Protein AF-A0A8B6H7Z2-F1 (afdb_monomer)

Mean predicted aligned error: 9.77 Å

pLDDT: mean 76.31, std 19.11, range [38.19, 97.19]

Organism: Mytilus galloprovincialis (NCBI:txid29158)

Solvent-accessible surface area (backbone atoms only — not comparable to full-atom values): 5437 Å² total; per-residue (Å²): 134,85,78,83,73,82,74,68,51,78,71,75,56,45,79,26,56,26,31,48,48,69,45,82,89,45,45,68,51,47,71,38,65,50,37,49,45,41,36,74,73,62,69,43,46,72,44,59,90,77,48,79,77,79,80,51,56,94,87,64,53,79,68,58,57,62,62,52,51,78,20,29,75,39,77,45,76,56,85,45,77,62,32,76,74,76,110

Sequence (87 aa):
MANPLFRKSKEEALEYDAYVAYCDGDNKWVYGPLRSFLEERRNYTLLLSDRGDGDVRPGQNRLAISNSISKCKKMILIISNEFVNNE

InterPro domains:
  IPR000157 Toll/interleukin-1 receptor homology (TIR) domain [PS50104] (14-87)
  IPR035897 Toll/interleukin-1 receptor homology (TIR) domain superfamily [G3DSA:3.40.50.10140] (6-87)
  IPR035897 Toll/interleukin-1 receptor homology (TIR) domain superfamily [SSF52200] (14-86)

Structure (mmCIF, N/CA/C/O backbone):
data_AF-A0A8B6H7Z2-F1
#
_entry.id   AF-A0A8B6H7Z2-F1
#
loop_
_atom_site.group_PDB
_atom_site.id
_atom_site.type_symbol
_atom_site.label_atom_id
_atom_site.label_alt_id
_atom_site.label_comp_id
_atom_site.label_asym_id
_atom_site.label_entity_id
_atom_site.label_seq_id
_atom_site.pdbx_PDB_ins_code
_atom_site.Cartn_x
_atom_site.Cartn_y
_atom_site.Cartn_z
_atom_site.occupancy
_atom_site.B_iso_or_equiv
_atom_site.auth_seq_id
_atom_site.auth_comp_id
_atom_site.auth_asym_id
_atom_site.auth_atom_id
_atom_site.pdbx_PDB_model_num
ATOM 1 N N . MET A 1 1 ? -16.920 32.041 26.917 1.00 39.69 1 MET A N 1
ATOM 2 C CA . MET A 1 1 ? -16.338 30.822 27.518 1.00 39.69 1 MET A CA 1
ATOM 3 C C . MET A 1 1 ? -16.178 29.810 26.397 1.00 39.69 1 MET A C 1
ATOM 5 O O . MET A 1 1 ? -17.183 29.391 25.841 1.00 39.69 1 MET A O 1
ATOM 9 N N . ALA A 1 2 ? -14.947 29.548 25.956 1.00 44.69 2 ALA A N 1
ATOM 10 C CA . ALA A 1 2 ? -14.689 28.641 24.840 1.00 44.69 2 ALA A CA 1
ATOM 11 C C . ALA A 1 2 ? -14.763 27.189 25.333 1.00 44.69 2 ALA A C 1
ATOM 13 O O . ALA A 1 2 ? -14.097 26.827 26.298 1.00 44.69 2 ALA A O 1
ATOM 14 N N . ASN A 1 3 ? -15.610 26.395 24.686 1.00 42.12 3 ASN A N 1
ATOM 15 C CA . ASN A 1 3 ? -15.798 24.976 24.957 1.00 42.12 3 ASN A CA 1
ATOM 16 C C . ASN A 1 3 ? -14.524 24.226 24.515 1.00 42.12 3 ASN A C 1
ATOM 18 O O . ASN A 1 3 ? -14.152 24.362 23.343 1.00 42.12 3 ASN A O 1
ATOM 22 N N . PRO A 1 4 ? -13.813 23.484 25.384 1.00 50.75 4 PRO A N 1
ATOM 23 C CA . PRO A 1 4 ? -12.619 22.765 24.973 1.00 50.75 4 PRO A CA 1
ATOM 24 C C . PRO A 1 4 ? -13.069 21.521 24.204 1.00 50.75 4 PRO A C 1
ATOM 26 O O . PRO A 1 4 ? -13.284 20.45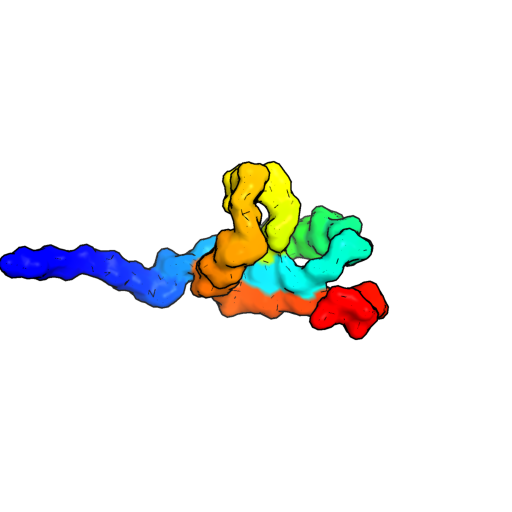4 24.771 1.00 50.75 4 PRO A O 1
ATOM 29 N N . LEU A 1 5 ? -13.268 21.684 22.895 1.00 55.69 5 LEU A N 1
ATOM 30 C CA . LEU A 1 5 ? -13.422 20.571 21.967 1.00 55.69 5 LEU A CA 1
ATOM 31 C C . LEU A 1 5 ? -12.226 19.641 22.168 1.00 55.69 5 LEU A C 1
ATOM 33 O O . LEU A 1 5 ? -11.081 20.065 22.001 1.00 55.69 5 LEU A O 1
ATOM 37 N N . PHE A 1 6 ? -12.519 18.405 22.572 1.00 59.41 6 PHE A N 1
ATOM 38 C CA . PHE A 1 6 ? -11.572 17.311 22.735 1.00 59.41 6 PHE A CA 1
ATOM 39 C C . PHE A 1 6 ? -10.577 17.306 21.569 1.00 59.41 6 PHE A C 1
ATOM 41 O O . PHE A 1 6 ? -10.893 16.879 20.458 1.00 59.41 6 PHE A O 1
ATOM 48 N N . ARG A 1 7 ? -9.360 17.803 21.810 1.00 58.25 7 ARG A N 1
ATOM 49 C CA . ARG A 1 7 ? -8.242 17.517 20.919 1.00 58.25 7 ARG A CA 1
ATOM 50 C C . ARG A 1 7 ? -7.950 16.039 21.111 1.00 58.25 7 ARG A C 1
ATOM 52 O O . ARG A 1 7 ? -7.429 15.668 22.159 1.00 58.25 7 ARG A O 1
ATOM 59 N N . LYS A 1 8 ? -8.313 15.222 20.119 1.00 59.44 8 LYS A N 1
ATOM 60 C CA . LYS A 1 8 ? -7.824 13.845 20.027 1.00 59.44 8 LYS A CA 1
ATOM 61 C C . LYS A 1 8 ? -6.318 13.861 20.261 1.00 59.44 8 LYS A C 1
ATOM 63 O O . LYS A 1 8 ? -5.608 14.707 19.703 1.00 59.44 8 LYS A O 1
ATOM 68 N N . SER A 1 9 ? -5.845 12.956 21.104 1.00 66.88 9 SER A N 1
ATOM 69 C CA . SER A 1 9 ? -4.415 12.738 21.257 1.00 66.88 9 SER A CA 1
ATOM 70 C C . SER A 1 9 ? -3.810 12.392 19.893 1.00 66.88 9 SER A C 1
ATOM 72 O O . SER A 1 9 ? -4.498 11.908 18.989 1.00 66.88 9 SER A O 1
ATOM 74 N N . LYS A 1 10 ? -2.508 12.642 19.721 1.00 63.69 10 LYS A N 1
ATOM 75 C CA . LYS A 1 10 ? -1.808 12.328 18.465 1.00 63.69 10 LYS A CA 1
ATOM 76 C C . LYS A 1 10 ? -2.016 10.866 18.052 1.00 63.69 10 LYS A C 1
ATOM 78 O O . LYS A 1 10 ? -2.080 10.588 16.866 1.00 63.69 10 LYS A O 1
ATOM 83 N N . GLU A 1 11 ? -2.164 9.972 19.025 1.00 62.91 11 GLU A N 1
ATOM 84 C CA . GLU A 1 11 ? -2.389 8.537 18.845 1.00 62.91 11 GLU A CA 1
ATOM 85 C C . GLU A 1 11 ? -3.821 8.204 18.394 1.00 62.91 11 GLU A C 1
ATOM 87 O O . GLU A 1 11 ? -4.010 7.358 17.527 1.00 62.91 11 GLU A O 1
ATOM 92 N N . GLU A 1 12 ? -4.827 8.932 18.885 1.00 66.38 12 GLU A N 1
ATOM 93 C CA . GLU A 1 12 ? -6.237 8.790 18.470 1.00 66.38 12 GLU A CA 1
ATOM 94 C C . GLU A 1 12 ? -6.530 9.358 17.070 1.00 66.38 12 GLU A C 1
ATOM 96 O O . GLU A 1 12 ? -7.624 9.150 16.523 1.00 66.38 12 GLU A O 1
ATOM 101 N N . ALA A 1 13 ? -5.584 10.118 16.513 1.00 75.19 13 ALA A N 1
ATOM 102 C CA . ALA A 1 13 ? -5.621 10.657 15.157 1.00 75.19 13 ALA A CA 1
ATOM 103 C C . ALA A 1 13 ? -4.917 9.752 14.124 1.00 75.19 13 ALA A C 1
ATOM 105 O O . ALA A 1 13 ? -4.966 10.057 12.932 1.00 75.19 13 ALA A O 1
ATOM 106 N N . LEU A 1 14 ? -4.265 8.665 14.560 1.00 81.69 14 LEU A N 1
ATOM 107 C CA . LEU A 1 14 ? -3.615 7.712 13.660 1.00 81.69 14 LEU A CA 1
ATOM 108 C C . LEU A 1 14 ? -4.655 6.742 13.095 1.00 81.69 14 LEU A C 1
ATOM 110 O O . LEU A 1 14 ? -5.313 6.016 13.835 1.00 81.69 14 LEU A O 1
ATOM 114 N N . GLU A 1 15 ? -4.780 6.732 11.774 1.00 88.00 15 GLU A N 1
ATOM 115 C CA . GLU A 1 15 ? -5.744 5.914 11.027 1.00 88.00 15 GLU A CA 1
ATOM 116 C C . GLU A 1 15 ? -5.066 4.714 10.348 1.00 88.00 15 GLU A C 1
ATOM 118 O O . GLU A 1 15 ? -5.716 3.705 10.092 1.00 88.00 15 GLU A O 1
ATOM 123 N N . TYR A 1 16 ? -3.751 4.792 10.110 1.00 90.88 16 TYR A N 1
ATOM 124 C CA . TYR A 1 16 ? -3.002 3.795 9.343 1.00 90.88 16 TYR A CA 1
ATOM 125 C C . TYR A 1 16 ? -1.797 3.268 10.119 1.00 90.88 16 TYR A C 1
ATOM 127 O O . TYR A 1 16 ? -1.108 4.007 10.833 1.00 90.88 16 TYR A O 1
ATOM 135 N N . ASP A 1 17 ? -1.484 1.988 9.931 1.00 94.56 17 ASP A N 1
ATOM 136 C CA . ASP A 1 17 ? -0.288 1.373 10.503 1.00 94.56 17 ASP A CA 1
ATOM 137 C C . ASP A 1 17 ? 0.976 1.777 9.747 1.00 94.56 17 ASP A C 1
ATOM 139 O O . ASP A 1 17 ? 2.019 1.999 10.368 1.00 94.56 17 ASP A O 1
ATOM 143 N N . ALA A 1 18 ? 0.887 1.931 8.425 1.00 93.75 18 ALA A N 1
ATOM 144 C CA . ALA A 1 18 ? 1.977 2.476 7.631 1.00 93.75 18 ALA A CA 1
ATOM 145 C C . ALA A 1 18 ? 1.504 3.146 6.337 1.00 93.75 18 ALA A C 1
ATOM 147 O O . ALA A 1 18 ? 0.573 2.679 5.685 1.00 93.75 18 ALA A O 1
ATOM 148 N N . TYR A 1 19 ? 2.213 4.198 5.940 1.00 92.25 19 TYR A N 1
ATOM 149 C CA . TYR A 1 19 ? 2.225 4.704 4.570 1.00 92.25 19 TYR A CA 1
ATOM 150 C C . TYR A 1 19 ? 3.266 3.943 3.745 1.00 92.25 19 TYR A C 1
ATOM 152 O O . TYR A 1 19 ? 4.365 3.699 4.247 1.00 92.25 19 TYR A O 1
ATOM 160 N N . VAL A 1 20 ? 2.950 3.586 2.499 1.00 92.25 20 VAL A N 1
ATOM 161 C CA . VAL A 1 20 ? 3.903 2.955 1.572 1.00 92.25 20 VAL A CA 1
ATOM 162 C C . VAL A 1 20 ? 4.259 3.936 0.459 1.00 92.25 20 VAL A C 1
ATOM 164 O O . VAL A 1 20 ? 3.403 4.293 -0.346 1.00 92.25 20 VAL A O 1
ATOM 167 N N . ALA A 1 21 ? 5.528 4.335 0.405 1.00 89.38 21 ALA A N 1
ATOM 168 C CA . ALA A 1 21 ? 6.106 5.128 -0.674 1.00 89.38 21 ALA A CA 1
ATOM 169 C C . ALA A 1 21 ? 6.799 4.201 -1.683 1.00 89.38 21 ALA A C 1
ATOM 171 O O . ALA A 1 21 ? 7.637 3.383 -1.292 1.00 89.38 21 ALA A O 1
ATOM 172 N N . TYR A 1 22 ? 6.429 4.309 -2.957 1.00 89.62 22 TYR A N 1
ATOM 173 C CA . TYR A 1 22 ? 6.895 3.444 -4.042 1.00 89.62 22 TYR A CA 1
ATOM 174 C C . TYR A 1 22 ? 6.736 4.150 -5.401 1.00 89.62 22 TYR A C 1
ATOM 176 O O . TYR A 1 22 ? 5.984 5.121 -5.491 1.00 89.62 22 TYR A O 1
ATOM 184 N N . CYS A 1 23 ? 7.421 3.657 -6.438 1.00 87.38 23 CYS A N 1
ATOM 185 C CA . CYS A 1 23 ? 7.291 4.149 -7.816 1.00 87.38 23 CYS A CA 1
ATOM 186 C C . CYS A 1 23 ? 6.271 3.350 -8.630 1.00 87.38 23 CYS A C 1
ATOM 188 O O . CYS A 1 23 ? 5.984 2.193 -8.323 1.00 87.38 23 CYS A O 1
ATOM 190 N N . ASP A 1 24 ? 5.787 3.927 -9.729 1.00 85.69 24 ASP A N 1
ATOM 191 C CA . ASP A 1 24 ? 4.760 3.314 -10.576 1.00 85.69 24 ASP A CA 1
ATOM 192 C C . ASP A 1 24 ? 5.126 1.903 -11.069 1.00 85.69 24 ASP A C 1
ATOM 194 O O . ASP A 1 24 ? 4.253 1.027 -11.123 1.00 85.69 24 ASP A O 1
ATOM 198 N N . GLY A 1 25 ? 6.399 1.629 -11.377 1.00 87.69 25 GLY A N 1
ATOM 199 C CA . GLY A 1 25 ? 6.850 0.290 -11.768 1.00 87.69 25 GLY A CA 1
ATOM 200 C C . GLY A 1 25 ? 6.755 -0.768 -10.665 1.00 87.69 25 GLY A C 1
ATOM 201 O O . GLY A 1 25 ? 6.618 -1.960 -10.960 1.00 87.69 25 GLY A O 1
ATOM 202 N N . ASP A 1 26 ? 6.719 -0.356 -9.397 1.00 90.44 26 ASP A N 1
ATOM 203 C CA . ASP A 1 26 ? 6.609 -1.247 -8.240 1.00 90.44 26 ASP A CA 1
ATOM 204 C C . ASP A 1 26 ? 5.148 -1.617 -7.908 1.00 90.44 26 ASP A C 1
ATOM 206 O O . ASP A 1 26 ? 4.903 -2.489 -7.066 1.00 90.44 26 ASP A O 1
ATOM 210 N N . ASN A 1 27 ? 4.161 -1.032 -8.605 1.00 90.06 27 ASN A N 1
ATOM 211 C CA . ASN A 1 27 ? 2.725 -1.237 -8.364 1.00 90.06 27 ASN A CA 1
ATOM 212 C C . ASN A 1 27 ? 2.331 -2.715 -8.239 1.00 90.06 27 ASN A C 1
ATOM 214 O O . ASN A 1 27 ? 1.626 -3.105 -7.308 1.00 90.06 27 ASN A O 1
ATOM 218 N N . LYS A 1 28 ? 2.806 -3.572 -9.153 1.00 91.69 28 LYS A N 1
ATOM 219 C CA . LYS A 1 28 ? 2.468 -5.008 -9.137 1.00 91.69 28 LYS A CA 1
ATOM 220 C C . LYS A 1 28 ? 2.949 -5.701 -7.864 1.00 91.69 28 LYS A C 1
ATOM 222 O O . LYS A 1 28 ? 2.269 -6.590 -7.355 1.00 91.69 28 LYS A O 1
ATOM 227 N N . TRP A 1 29 ? 4.116 -5.312 -7.357 1.00 94.38 29 TRP A N 1
ATOM 228 C CA . TRP A 1 29 ? 4.678 -5.888 -6.143 1.00 94.38 29 TRP A CA 1
ATOM 229 C C . TRP A 1 29 ? 3.998 -5.322 -4.886 1.00 94.38 29 TRP A C 1
ATOM 231 O O . TRP A 1 29 ? 3.677 -6.067 -3.959 1.00 94.38 29 TRP A O 1
ATOM 241 N N . VAL A 1 30 ? 3.698 -4.022 -4.881 1.00 93.19 30 VAL A N 1
ATOM 242 C CA . VAL A 1 30 ? 3.012 -3.352 -3.769 1.00 93.19 30 VAL A CA 1
ATOM 243 C C . VAL A 1 30 ? 1.582 -3.866 -3.600 1.00 93.19 30 VAL A C 1
ATOM 245 O O . VAL A 1 30 ? 1.218 -4.313 -2.513 1.00 93.19 30 VAL A O 1
ATOM 248 N N . TYR A 1 31 ? 0.783 -3.871 -4.669 1.00 90.94 31 TYR A N 1
ATOM 249 C CA . TYR A 1 31 ? -0.615 -4.315 -4.617 1.00 90.94 31 TYR A CA 1
ATOM 250 C C . TYR A 1 31 ? -0.783 -5.835 -4.559 1.00 90.94 31 TYR A C 1
ATOM 252 O O . TYR A 1 31 ? -1.848 -6.300 -4.160 1.00 90.94 31 TYR A O 1
ATOM 260 N N . GLY A 1 32 ? 0.242 -6.597 -4.946 1.00 93.31 32 GLY A N 1
ATOM 261 C CA . GLY A 1 32 ? 0.259 -8.051 -4.835 1.00 93.31 32 GLY A CA 1
ATOM 262 C C . GLY A 1 32 ? 0.895 -8.510 -3.518 1.00 93.31 32 GLY A C 1
ATOM 263 O O . GLY A 1 32 ? 0.260 -8.441 -2.465 1.00 93.31 32 GLY A O 1
ATOM 264 N N . PRO A 1 33 ? 2.144 -9.007 -3.546 1.00 96.44 33 PRO A N 1
ATOM 265 C CA . PRO A 1 33 ? 2.758 -9.681 -2.406 1.00 96.44 33 PRO A CA 1
ATOM 266 C C . PRO A 1 33 ? 2.819 -8.841 -1.125 1.00 96.44 33 PRO A C 1
ATOM 268 O O . PRO A 1 33 ? 2.551 -9.389 -0.053 1.00 96.44 33 PRO A O 1
ATOM 271 N N . LEU A 1 34 ? 3.145 -7.543 -1.201 1.00 95.12 34 LEU A N 1
ATOM 272 C CA . LEU A 1 34 ? 3.250 -6.700 -0.004 1.00 95.12 34 LEU A CA 1
ATOM 273 C C . LEU A 1 34 ? 1.888 -6.522 0.673 1.00 95.12 34 LEU A C 1
ATOM 275 O O . LEU A 1 34 ? 1.756 -6.798 1.869 1.00 95.12 34 LEU A O 1
ATOM 279 N N . ARG A 1 35 ? 0.877 -6.087 -0.088 1.00 93.12 35 ARG A N 1
ATOM 280 C CA . ARG A 1 35 ? -0.479 -5.867 0.419 1.00 93.12 35 ARG A CA 1
ATOM 281 C C . ARG A 1 35 ? -1.088 -7.150 0.963 1.00 93.12 35 ARG A C 1
ATOM 283 O O . ARG A 1 35 ? -1.549 -7.152 2.101 1.00 93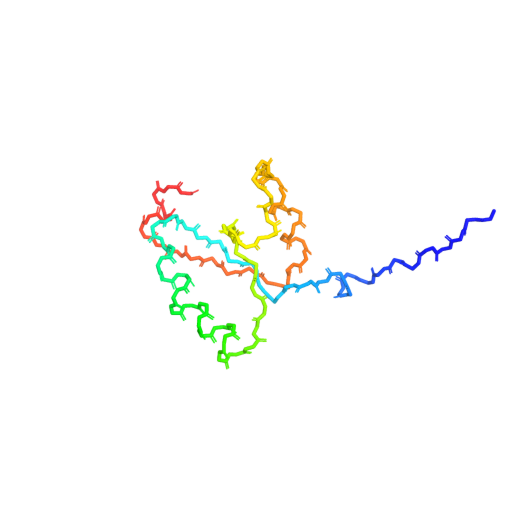.12 35 ARG A O 1
ATOM 290 N N . SER A 1 36 ? -1.037 -8.247 0.209 1.00 93.62 36 SER A N 1
ATOM 291 C CA . SER A 1 36 ? -1.595 -9.516 0.683 1.00 93.62 36 SER A CA 1
ATOM 292 C C . SER A 1 36 ? -0.891 -10.006 1.949 1.00 93.62 36 SER A C 1
ATOM 294 O O . SER A 1 36 ? -1.517 -10.584 2.833 1.00 93.62 36 SER A O 1
ATOM 296 N N . PHE A 1 37 ? 0.410 -9.757 2.106 1.00 97.19 37 PHE A N 1
ATOM 297 C CA . PHE A 1 37 ? 1.084 -10.093 3.355 1.00 97.19 37 PHE A CA 1
ATOM 298 C C . PHE A 1 37 ? 0.664 -9.183 4.517 1.00 97.19 37 PHE A C 1
ATOM 300 O O . PHE A 1 37 ? 0.320 -9.687 5.584 1.00 97.19 37 PHE A O 1
ATOM 307 N N . LEU A 1 38 ? 0.703 -7.864 4.343 1.00 96.31 38 LEU A N 1
ATOM 308 C CA . LEU A 1 38 ? 0.494 -6.924 5.445 1.00 96.31 38 LEU A CA 1
ATOM 309 C C . LEU A 1 38 ? -0.983 -6.741 5.806 1.00 96.31 38 LEU A C 1
ATOM 311 O O . LEU A 1 38 ? -1.314 -6.772 6.988 1.00 96.31 38 LEU A O 1
ATOM 315 N N . GLU A 1 39 ? -1.870 -6.599 4.826 1.00 93.56 39 GLU A N 1
ATOM 316 C CA . GLU A 1 39 ? -3.295 -6.373 5.081 1.00 93.56 39 GLU A CA 1
ATOM 317 C C . GLU A 1 39 ? -4.039 -7.683 5.324 1.00 93.56 39 GLU A C 1
ATOM 319 O O . GLU A 1 39 ? -4.671 -7.842 6.361 1.00 93.56 39 GLU A O 1
ATOM 324 N N . GLU A 1 40 ? -3.923 -8.664 4.426 1.00 90.81 40 GLU A N 1
ATOM 325 C CA . GLU A 1 40 ? -4.745 -9.880 4.527 1.00 90.81 40 GLU A CA 1
ATOM 326 C C . GLU A 1 40 ? -4.214 -10.857 5.584 1.00 90.81 40 GLU A C 1
ATOM 328 O O . GLU A 1 40 ? -4.984 -11.423 6.357 1.00 90.81 40 GLU A O 1
ATOM 333 N N . ARG A 1 41 ? -2.891 -11.076 5.642 1.00 95.88 41 ARG A N 1
ATOM 334 C CA . ARG A 1 41 ? -2.302 -12.070 6.565 1.00 95.88 41 ARG A CA 1
ATOM 335 C C . ARG A 1 41 ? -1.927 -11.500 7.926 1.00 95.88 41 ARG A C 1
ATOM 337 O O . ARG A 1 41 ? -1.873 -12.249 8.900 1.00 95.88 41 ARG A O 1
ATOM 344 N N . ARG A 1 42 ? -1.582 -10.213 7.994 1.00 96.62 42 ARG A N 1
ATOM 345 C CA . ARG A 1 42 ? -1.128 -9.555 9.231 1.00 96.62 42 ARG A CA 1
ATOM 346 C C . ARG A 1 42 ? -2.120 -8.534 9.780 1.00 96.62 42 ARG A C 1
ATOM 348 O O . ARG A 1 42 ? -1.893 -8.058 10.889 1.00 96.62 42 ARG A O 1
ATOM 355 N N . ASN A 1 43 ? -3.219 -8.272 9.068 1.00 94.75 43 ASN A N 1
ATOM 356 C CA . ASN A 1 43 ? -4.297 -7.382 9.497 1.00 94.75 43 ASN A CA 1
ATOM 357 C C . ASN A 1 43 ? -3.815 -5.958 9.835 1.00 94.75 43 ASN A C 1
ATOM 359 O O . ASN A 1 43 ? -4.291 -5.342 10.787 1.00 94.75 43 ASN A O 1
ATOM 363 N N . TYR A 1 44 ? -2.841 -5.455 9.073 1.00 95.75 44 TYR A N 1
ATOM 364 C CA . TYR A 1 44 ? -2.437 -4.052 9.102 1.00 95.75 44 TYR A CA 1
ATOM 365 C C . TYR A 1 44 ? -3.269 -3.224 8.130 1.00 95.75 44 TYR A C 1
ATOM 367 O O . TYR A 1 44 ? -3.704 -3.717 7.092 1.00 95.75 44 TYR A O 1
ATOM 375 N N . THR A 1 45 ? -3.431 -1.941 8.437 1.00 92.75 45 THR A N 1
ATOM 376 C CA . THR A 1 45 ? -4.085 -0.981 7.539 1.00 92.75 45 THR A CA 1
ATOM 377 C C . THR A 1 45 ? -3.031 -0.098 6.885 1.00 92.75 45 THR A C 1
ATOM 379 O O . THR A 1 45 ? -2.370 0.693 7.567 1.00 92.75 45 THR A O 1
ATOM 382 N N . LEU A 1 46 ? -2.849 -0.232 5.569 1.00 91.56 46 LEU A N 1
ATOM 383 C CA . LEU A 1 46 ? -1.875 0.560 4.818 1.00 91.56 46 LEU A CA 1
ATOM 384 C C . LEU A 1 46 ? -2.531 1.766 4.142 1.00 91.56 46 LEU A C 1
ATOM 386 O O . LEU A 1 46 ? -3.653 1.676 3.647 1.00 91.56 46 LEU A O 1
ATOM 390 N N . LEU A 1 47 ? -1.794 2.874 4.068 1.00 89.12 47 LEU A N 1
ATOM 391 C CA . LEU A 1 47 ? -2.069 3.989 3.164 1.00 89.12 47 LEU A CA 1
ATOM 392 C C . LEU A 1 47 ? -1.193 3.822 1.914 1.00 89.12 47 LEU A C 1
ATOM 394 O O . LEU A 1 47 ? 0.035 3.830 2.020 1.00 89.12 47 LEU A O 1
ATOM 398 N N . LEU A 1 48 ? -1.816 3.679 0.744 1.00 86.31 48 LEU A N 1
ATOM 399 C CA . LEU A 1 48 ? -1.135 3.594 -0.553 1.00 86.31 48 LEU A CA 1
ATOM 400 C C . LEU A 1 48 ? -1.468 4.841 -1.376 1.00 86.31 48 LEU A C 1
ATOM 402 O O . LEU A 1 48 ? -2.627 5.257 -1.406 1.00 86.31 48 LEU A O 1
ATOM 406 N N . SER A 1 49 ? -0.461 5.412 -2.035 1.00 72.69 49 SER A N 1
ATOM 407 C CA . SER A 1 49 ? -0.546 6.687 -2.762 1.00 72.69 49 SER A CA 1
ATOM 408 C C . SER A 1 49 ? -1.617 6.713 -3.859 1.00 72.69 49 SER A C 1
ATOM 410 O O . SER A 1 49 ? -2.255 7.745 -4.041 1.00 72.69 49 SER A O 1
ATOM 412 N N . ASP A 1 50 ? -1.871 5.572 -4.511 1.00 67.44 50 ASP A N 1
ATOM 413 C CA . ASP A 1 50 ? -2.757 5.470 -5.683 1.00 67.44 50 ASP A CA 1
ATOM 414 C C . ASP A 1 50 ? -3.991 4.589 -5.463 1.00 67.44 50 ASP A C 1
ATOM 416 O O . ASP A 1 50 ? -4.480 3.941 -6.393 1.00 67.44 50 ASP A O 1
ATOM 420 N N . ARG A 1 51 ? -4.520 4.510 -4.236 1.00 59.25 51 ARG A N 1
ATOM 421 C CA . ARG A 1 51 ? -5.786 3.793 -4.028 1.00 59.25 51 ARG A CA 1
ATOM 422 C C . ARG A 1 51 ? -6.913 4.473 -4.812 1.00 59.25 51 ARG A C 1
ATOM 424 O O . ARG A 1 51 ? -7.500 5.451 -4.363 1.00 59.25 51 ARG A O 1
ATOM 431 N N . GLY A 1 52 ? -7.231 3.902 -5.974 1.00 46.75 52 GLY A N 1
ATOM 432 C CA . GLY A 1 52 ? -8.376 4.268 -6.811 1.00 46.75 52 GLY A CA 1
ATOM 433 C C . GLY A 1 52 ? -9.736 3.952 -6.178 1.00 46.75 52 GLY A C 1
ATOM 434 O O . GLY A 1 52 ? -10.761 4.402 -6.684 1.00 46.75 52 GLY A O 1
ATOM 435 N N . ASP A 1 53 ? -9.758 3.232 -5.054 1.00 41.56 53 ASP A N 1
ATOM 436 C CA . ASP A 1 53 ? -10.958 3.033 -4.246 1.00 41.56 53 ASP A CA 1
ATOM 437 C C . ASP A 1 53 ? -11.113 4.181 -3.238 1.00 41.56 53 ASP A C 1
ATOM 439 O O . ASP A 1 53 ? -10.613 4.142 -2.117 1.00 41.56 53 ASP A O 1
ATOM 443 N N . GLY A 1 54 ? -11.829 5.224 -3.658 1.00 42.72 54 GLY A N 1
ATOM 444 C CA . GLY A 1 54 ? -12.625 6.086 -2.775 1.00 42.72 54 GLY A CA 1
ATOM 445 C C . GLY A 1 54 ? -11.917 7.140 -1.913 1.00 42.72 54 GLY A C 1
ATOM 446 O O . GLY A 1 54 ? -12.566 8.140 -1.602 1.00 42.72 54 GLY A O 1
ATOM 447 N N . ASP A 1 55 ? -10.636 6.987 -1.565 1.00 44.97 55 ASP A N 1
ATOM 448 C CA . ASP A 1 55 ? -9.946 7.924 -0.651 1.00 44.97 55 ASP A CA 1
ATOM 449 C C . ASP A 1 55 ? -9.222 9.085 -1.350 1.00 44.97 55 ASP A C 1
ATOM 451 O O . ASP A 1 55 ? -8.950 10.115 -0.728 1.00 44.97 55 ASP A O 1
ATOM 455 N N . VAL A 1 56 ? -8.975 8.976 -2.657 1.00 43.31 56 VAL A N 1
ATOM 456 C CA . VAL A 1 56 ? -8.481 10.079 -3.489 1.00 43.31 56 VAL A CA 1
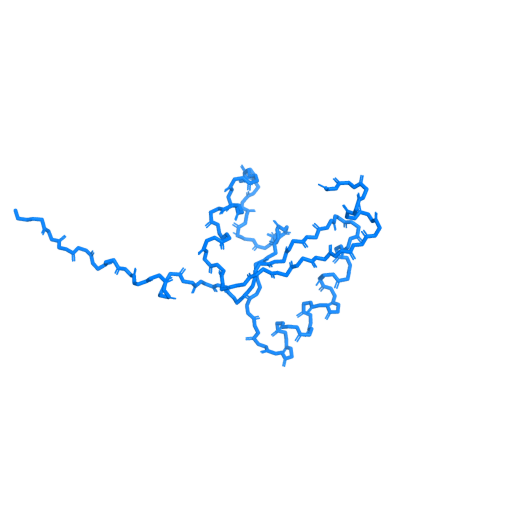ATOM 457 C C . VAL A 1 56 ? -9.482 10.286 -4.621 1.00 43.31 56 VAL A C 1
ATOM 459 O O . VAL A 1 56 ? -9.453 9.618 -5.652 1.00 43.31 56 VAL A O 1
ATOM 462 N N . ARG A 1 57 ? -10.433 11.202 -4.417 1.00 41.25 57 ARG A N 1
ATOM 463 C CA . ARG A 1 57 ? -11.360 11.632 -5.469 1.00 41.25 57 ARG A CA 1
ATOM 464 C C . ARG A 1 57 ? -10.546 12.110 -6.679 1.00 41.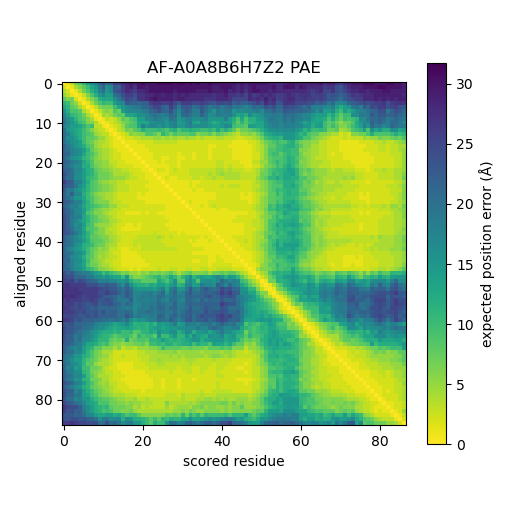25 57 ARG A C 1
ATOM 466 O O . ARG A 1 57 ? -9.576 12.846 -6.484 1.00 41.25 57 ARG A O 1
ATOM 473 N N . PRO A 1 58 ? -10.951 11.783 -7.919 1.00 38.19 58 PRO A N 1
ATOM 474 C CA . PRO A 1 58 ? -10.285 12.295 -9.113 1.00 38.19 58 PRO A CA 1
ATOM 475 C C . PRO A 1 58 ? -10.227 13.830 -9.045 1.00 38.19 58 PRO A C 1
ATOM 477 O O . PRO A 1 58 ? -11.266 14.483 -8.953 1.00 38.19 58 PRO A O 1
ATOM 480 N N . GLY A 1 59 ? -9.018 14.400 -9.008 1.00 42.59 59 GLY A N 1
ATOM 481 C CA . GLY A 1 59 ? -8.781 15.838 -8.794 1.00 42.59 59 GLY A CA 1
ATOM 482 C C . GLY A 1 59 ? -8.182 16.215 -7.430 1.00 42.59 59 GLY A C 1
ATOM 483 O O . GLY A 1 59 ? -7.802 17.371 -7.234 1.00 42.59 59 GLY A O 1
ATOM 484 N N . GLN A 1 60 ? -8.040 15.271 -6.493 1.00 45.38 60 GLN A N 1
ATOM 485 C CA . GLN A 1 60 ? -7.260 15.482 -5.273 1.00 45.38 60 GLN A CA 1
ATOM 486 C C . GLN A 1 60 ? -5.764 15.378 -5.578 1.00 45.38 60 GLN A C 1
A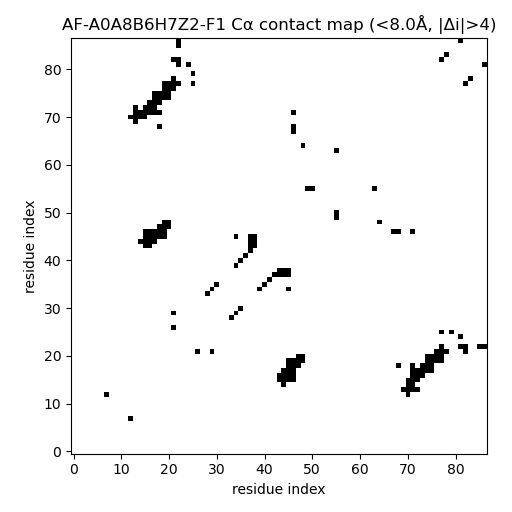TOM 488 O O . GLN A 1 60 ? -5.195 14.319 -5.805 1.00 45.38 60 GLN A O 1
ATOM 493 N N . ASN A 1 61 ? -5.163 16.562 -5.627 1.00 49.34 61 ASN A N 1
ATOM 494 C CA . ASN A 1 61 ? -3.754 16.848 -5.855 1.00 49.34 61 ASN A CA 1
ATOM 495 C C . ASN A 1 61 ? -2.842 16.066 -4.878 1.00 49.34 61 ASN A C 1
ATOM 497 O O . ASN A 1 61 ? -3.262 15.799 -3.752 1.00 49.34 61 ASN A O 1
ATOM 501 N N . ARG A 1 62 ? -1.577 15.795 -5.248 1.00 50.78 62 ARG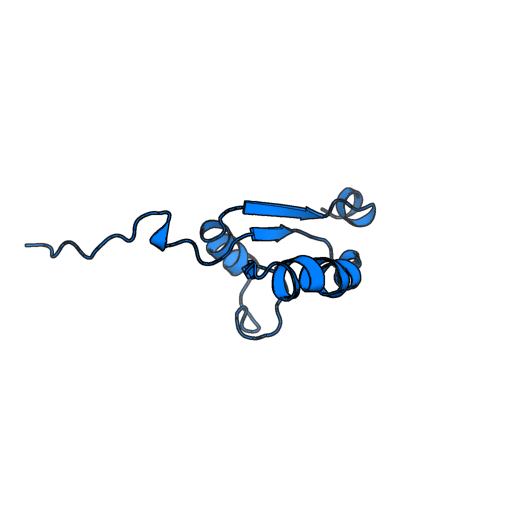 A N 1
ATOM 502 C CA . ARG A 1 62 ? -0.524 15.125 -4.428 1.00 50.78 62 ARG A CA 1
ATOM 503 C C . ARG A 1 62 ? -0.473 15.602 -2.955 1.00 50.78 62 ARG A C 1
ATOM 505 O O . ARG A 1 62 ? -0.123 14.848 -2.053 1.00 50.78 62 ARG A O 1
ATOM 512 N N . LEU A 1 63 ? -0.886 16.847 -2.699 1.00 48.16 63 LEU A N 1
ATOM 513 C CA . LEU A 1 63 ? -1.041 17.462 -1.373 1.00 48.16 63 LEU A CA 1
ATOM 514 C C . LEU A 1 63 ? -2.005 16.717 -0.425 1.00 48.16 63 LEU A C 1
ATOM 516 O O . LEU A 1 63 ? -1.824 16.771 0.790 1.00 48.16 63 LEU A O 1
ATOM 520 N N . ALA A 1 64 ? -3.014 16.015 -0.948 1.00 54.12 64 ALA A N 1
ATOM 521 C CA . ALA A 1 64 ?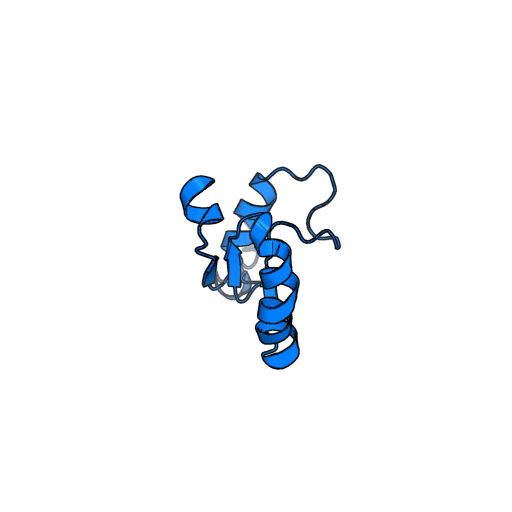 -3.959 15.242 -0.141 1.00 54.12 64 A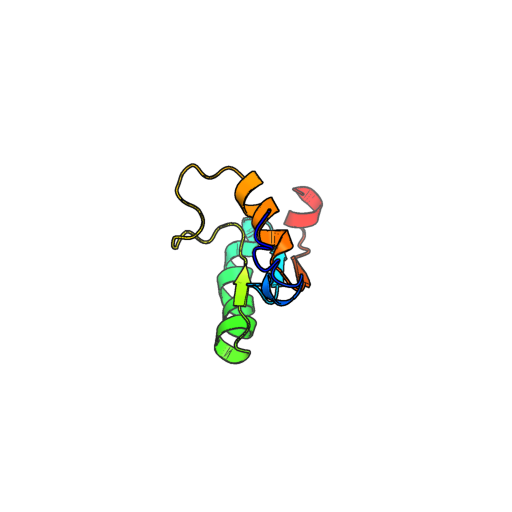LA A CA 1
ATOM 522 C C . ALA A 1 64 ? -3.275 14.055 0.559 1.00 54.12 64 ALA A C 1
ATOM 524 O O . ALA A 1 64 ? -3.528 13.807 1.738 1.00 54.12 64 ALA A O 1
ATOM 525 N N . ILE A 1 65 ? -2.335 13.397 -0.128 1.00 61.59 65 ILE A N 1
ATOM 526 C CA . ILE A 1 65 ? -1.537 12.293 0.422 1.00 61.59 65 ILE A CA 1
ATOM 527 C C . ILE A 1 65 ? -0.643 12.813 1.557 1.00 61.59 65 ILE A C 1
ATOM 529 O O . ILE A 1 65 ? -0.584 12.197 2.619 1.00 61.59 65 ILE A O 1
ATOM 533 N N . SER A 1 66 ? -0.040 14.000 1.397 1.00 64.25 66 SER A N 1
ATOM 534 C CA . SER A 1 66 ? 0.802 14.626 2.432 1.00 64.25 66 SER A CA 1
ATOM 535 C C . SER A 1 66 ? 0.069 14.829 3.762 1.00 64.25 66 SER A C 1
ATOM 537 O O . SER A 1 66 ? 0.668 14.663 4.826 1.00 64.25 66 SER A O 1
ATOM 539 N N . ASN A 1 67 ? -1.223 15.166 3.725 1.00 67.62 67 ASN A N 1
ATOM 540 C CA . ASN A 1 67 ? -2.023 15.328 4.940 1.00 67.62 67 ASN A CA 1
ATOM 541 C C . ASN A 1 67 ? -2.325 13.978 5.607 1.00 67.62 67 ASN A C 1
ATOM 543 O O . ASN A 1 67 ? -2.319 13.883 6.837 1.00 67.62 67 ASN A O 1
ATOM 547 N N . SER A 1 68 ? -2.529 12.924 4.817 1.00 75.56 68 SER A N 1
ATOM 548 C CA . SER A 1 68 ? -2.798 11.569 5.311 1.00 75.56 68 SER A CA 1
ATOM 549 C C . SER A 1 68 ? -1.555 10.868 5.873 1.00 75.56 68 SER A C 1
ATOM 551 O O . SER A 1 68 ? -1.687 10.056 6.789 1.00 75.56 68 SER A O 1
ATOM 553 N N . ILE A 1 69 ? -0.340 11.233 5.437 1.00 82.19 69 ILE A N 1
ATOM 554 C CA . ILE A 1 69 ? 0.915 10.709 6.019 1.00 82.19 69 ILE A CA 1
ATOM 555 C C . ILE A 1 69 ? 0.996 11.010 7.522 1.00 82.19 69 ILE A C 1
ATOM 557 O O . ILE A 1 69 ? 1.424 10.160 8.300 1.00 82.19 69 ILE A O 1
ATOM 561 N N . SER A 1 70 ? 0.518 12.180 7.964 1.00 83.25 70 SER A N 1
ATOM 562 C CA . SER A 1 70 ? 0.504 12.547 9.391 1.00 83.25 70 SER A CA 1
ATOM 563 C C . SER A 1 70 ? -0.347 11.618 10.270 1.00 83.25 70 SER A C 1
ATOM 565 O O . SER A 1 70 ? -0.157 11.573 11.486 1.00 83.25 70 SER A O 1
ATOM 567 N N . LYS A 1 71 ? -1.252 10.854 9.646 1.00 86.50 71 LYS A N 1
ATOM 568 C CA . LYS A 1 71 ? -2.131 9.869 10.283 1.00 86.50 71 LYS A CA 1
ATOM 569 C C . LYS A 1 71 ? -1.552 8.451 10.271 1.00 86.50 71 LYS A C 1
ATOM 571 O O . LYS A 1 71 ? -2.231 7.510 10.679 1.00 86.50 71 LYS A O 1
ATOM 576 N N . CYS A 1 72 ? -0.330 8.274 9.777 1.00 89.25 72 CYS A N 1
ATOM 577 C CA . CYS A 1 72 ? 0.335 6.980 9.701 1.00 89.25 72 CYS A CA 1
ATOM 578 C C . CYS A 1 72 ? 1.282 6.795 10.888 1.00 89.25 72 CYS A C 1
ATOM 580 O O . CYS A 1 72 ? 2.058 7.688 11.226 1.00 89.25 72 CYS A O 1
ATOM 582 N N . LYS A 1 73 ? 1.268 5.607 11.502 1.00 92.31 73 LYS A N 1
ATOM 583 C CA . LYS A 1 73 ? 2.212 5.262 12.581 1.00 92.31 73 LYS A CA 1
ATOM 584 C C . LYS A 1 73 ? 3.648 5.133 12.063 1.00 92.31 73 LYS A C 1
ATOM 586 O O . LYS A 1 73 ? 4.593 5.424 12.795 1.00 92.31 73 LYS A O 1
ATOM 591 N N . LYS A 1 74 ? 3.815 4.644 10.828 1.00 93.75 74 LYS A N 1
ATOM 592 C CA . LYS A 1 74 ? 5.111 4.343 10.197 1.00 93.75 74 LYS A CA 1
ATOM 593 C C . LYS A 1 74 ? 5.109 4.671 8.703 1.00 93.75 74 LYS A C 1
ATOM 595 O O . LYS A 1 74 ? 4.063 4.918 8.108 1.00 93.75 74 LYS A O 1
ATOM 600 N N . MET A 1 75 ? 6.294 4.620 8.101 1.00 91.62 75 MET A N 1
ATOM 601 C CA . MET A 1 75 ? 6.498 4.691 6.656 1.00 91.62 75 MET A CA 1
ATOM 602 C C . MET A 1 75 ? 7.302 3.474 6.192 1.00 91.62 75 MET A C 1
ATOM 604 O O . MET A 1 75 ? 8.276 3.090 6.839 1.00 91.62 75 MET A O 1
ATOM 608 N N . ILE A 1 76 ? 6.886 2.883 5.078 1.00 94.31 76 ILE A N 1
ATOM 609 C CA . ILE A 1 76 ? 7.592 1.837 4.342 1.00 94.31 76 ILE A CA 1
ATOM 610 C C . ILE A 1 76 ? 8.049 2.465 3.029 1.00 94.31 76 ILE A C 1
ATOM 612 O O . ILE A 1 76 ? 7.228 2.985 2.279 1.00 94.31 76 ILE A O 1
ATOM 616 N N . LEU A 1 77 ? 9.352 2.422 2.763 1.00 92.75 77 LEU A N 1
ATOM 617 C CA . LEU A 1 77 ? 9.942 2.916 1.524 1.00 92.75 77 LEU A CA 1
ATOM 618 C C . LEU A 1 77 ? 10.361 1.729 0.659 1.00 92.75 77 LEU A C 1
ATOM 620 O O . LEU A 1 77 ? 11.157 0.900 1.107 1.00 92.75 77 LEU A O 1
ATOM 624 N N . ILE A 1 78 ? 9.832 1.644 -0.558 1.00 91.94 78 ILE A N 1
ATOM 625 C CA . ILE A 1 78 ? 10.228 0.624 -1.529 1.00 91.94 78 ILE A CA 1
ATOM 626 C C . ILE A 1 78 ? 11.387 1.169 -2.352 1.00 91.94 78 ILE A C 1
ATOM 628 O O . ILE A 1 78 ? 11.218 2.085 -3.146 1.00 91.94 78 ILE A O 1
ATOM 632 N N . ILE A 1 79 ? 12.573 0.604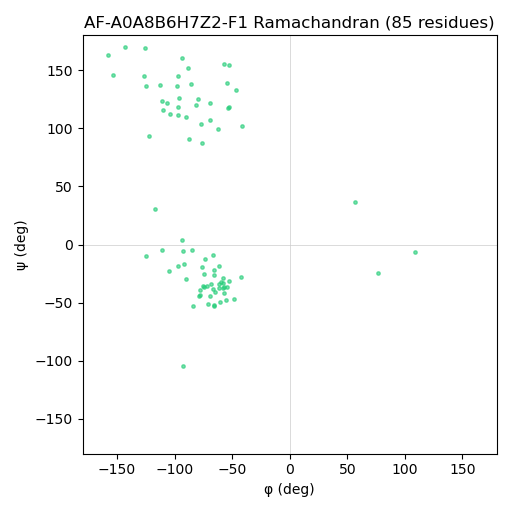 -2.136 1.00 91.38 79 ILE A N 1
ATOM 633 C CA . ILE A 1 79 ? 13.781 0.982 -2.864 1.00 91.38 79 ILE A CA 1
ATOM 634 C C . ILE A 1 79 ? 13.977 -0.015 -4.003 1.00 91.38 79 ILE A C 1
ATOM 636 O O . ILE A 1 79 ? 14.281 -1.188 -3.776 1.00 91.38 79 ILE A O 1
ATOM 640 N N . SER A 1 80 ? 13.811 0.472 -5.226 1.00 89.75 80 SER A N 1
ATOM 641 C CA . SER A 1 80 ? 14.037 -0.251 -6.474 1.00 89.75 80 SER A CA 1
ATOM 642 C C . SER A 1 80 ? 15.009 0.530 -7.366 1.00 89.75 80 SER A C 1
ATOM 644 O O . SER A 1 80 ? 15.321 1.692 -7.103 1.00 89.75 80 SER A O 1
ATOM 646 N N . ASN A 1 81 ? 15.501 -0.091 -8.442 1.00 90.19 81 ASN A N 1
ATOM 647 C CA . ASN A 1 81 ? 16.299 0.636 -9.437 1.00 90.19 81 ASN A CA 1
ATOM 648 C C . ASN A 1 81 ? 15.505 1.790 -10.059 1.00 90.19 81 ASN A C 1
ATOM 650 O O . ASN A 1 81 ? 16.084 2.805 -10.421 1.00 90.19 81 ASN A O 1
ATOM 654 N N . GLU A 1 82 ? 14.192 1.636 -10.200 1.00 83.31 82 GLU A N 1
ATOM 655 C CA . GLU A 1 82 ? 13.330 2.703 -10.697 1.00 83.31 82 GLU A CA 1
ATOM 656 C C . GLU A 1 82 ? 13.234 3.838 -9.679 1.00 83.31 82 GLU A C 1
ATOM 658 O O . GLU A 1 82 ? 13.431 4.990 -10.049 1.00 83.31 82 GLU A O 1
ATOM 663 N N . PHE A 1 83 ? 13.064 3.498 -8.397 1.00 83.38 83 PHE A N 1
ATOM 664 C CA . PHE A 1 83 ? 13.043 4.466 -7.303 1.00 83.38 83 PHE A CA 1
ATOM 665 C C . PHE A 1 83 ? 14.300 5.334 -7.265 1.00 83.38 83 PHE A C 1
ATOM 667 O O . PHE A 1 83 ? 14.203 6.549 -7.233 1.00 83.38 83 PHE A O 1
ATOM 674 N N . VAL A 1 84 ? 15.487 4.731 -7.356 1.00 84.94 84 VAL A N 1
ATOM 675 C CA . VAL A 1 84 ? 16.759 5.479 -7.319 1.00 84.94 84 VAL A CA 1
ATOM 676 C C . VAL A 1 84 ? 16.951 6.400 -8.534 1.00 84.94 84 VAL A C 1
ATOM 678 O O . VAL A 1 84 ? 17.694 7.374 -8.448 1.00 84.94 84 VAL A O 1
ATOM 681 N N . ASN A 1 85 ? 16.334 6.083 -9.676 1.00 78.81 85 ASN A N 1
ATOM 682 C CA . ASN A 1 85 ? 16.528 6.836 -10.917 1.00 78.81 85 ASN A CA 1
ATOM 683 C C . ASN A 1 85 ? 15.435 7.884 -11.184 1.00 78.81 85 ASN A C 1
ATOM 685 O O . ASN A 1 85 ? 15.672 8.777 -11.998 1.00 78.81 85 ASN A O 1
ATOM 689 N N . ASN A 1 86 ? 14.265 7.776 -10.544 1.00 65.00 86 ASN A N 1
ATOM 690 C CA . ASN A 1 86 ? 13.084 8.592 -10.851 1.00 65.00 86 ASN A CA 1
ATOM 691 C C . ASN A 1 86 ? 12.499 9.369 -9.653 1.00 65.00 86 ASN A C 1
ATOM 693 O O . ASN A 1 86 ? 11.640 10.222 -9.883 1.00 65.00 86 ASN A O 1
ATOM 697 N N . GLU A 1 87 ? 12.940 9.113 -8.417 1.00 55.88 87 GLU A N 1
ATOM 698 C CA . GLU A 1 87 ? 12.540 9.833 -7.188 1.00 55.88 87 GLU A CA 1
ATOM 699 C C . GLU A 1 87 ? 13.769 10.360 -6.427 1.00 55.88 87 GLU A C 1
ATOM 701 O O . GLU A 1 87 ? 13.649 11.437 -5.797 1.00 55.88 87 GLU A O 1
#

Secondary structure (DSSP, 8-state):
---------TTTT--BSEEEE--GGGHHHIIIIIHIIIIIIT---EEETT-TTTTS-TT--THHHHHHHTTBS-EEE---HHHHHH-

Radius of gyration: 15.54 Å; Cα contacts (8 Å, |Δi|>4): 91; chains: 1; bounding box: 33×43×39 Å

Nearest PDB structures (foldseek):
  1o77-assembly1_D  TM=8.425E-01  e=4.071E-04  Homo sapiens
  2j67-assembly1_A  TM=7.163E-01  e=4.961E-04  Homo sapiens
  7fcj-assembly1_A  TM=7.505E-01  e=9.596E-04  Danio rerio
  8w8m-assembly1_G2  TM=7.951E-01  e=1.249E-03  Homo sapiens
  9bf3-assembly1_B  TM=4.242E-01  e=2.157E+00  Kluyveromyces marxianus

Foldseek 3Di:
DDDPDDPPDLLSLAPFQEEEADDPVCVCVCVPPVCCVCCVVVVGGYDYQDPPPDQQDVPRPSVSVVVNRSNYPYYHYDDDPCNVVPD